Protein AF-A0A8J3ZK38-F1 (afdb_monomer_lite)

Organism: NCBI:txid65505

Secondary structure (DSSP, 8-state):
------HHHHHHHHHHHHHHHHHHHHHHHHHHHHH---GGGSTT-HHHHHHHHHHHHHHHHHHHHHHHHHHHHHHHHHHHHHHHHHHHHHHHHHT-

pLDDT: mean 81.32, std 13.16, range [33.31, 97.44]

Sequence (96 aa):
MSFEVSPQALRQGAAALTELAGEVRADLVRAYHVVAPPRAANREWAATMANDAAVGSVDATLAGLAAGCRRLADALVTAALEYEKTDENAGRRLTR

Structure (mmCIF, N/CA/C/O backbone):
data_AF-A0A8J3ZK38-F1
#
_entry.id   AF-A0A8J3ZK38-F1
#
loop_
_atom_site.group_PDB
_atom_site.id
_atom_site.type_symbol
_atom_site.label_atom_id
_atom_site.label_alt_id
_atom_site.label_comp_id
_atom_site.label_asym_id
_atom_site.label_entity_id
_atom_site.label_seq_id
_atom_site.pdbx_PDB_ins_code
_atom_site.Cartn_x
_atom_site.Cartn_y
_atom_site.Cartn_z
_atom_site.occupancy
_atom_site.B_iso_or_equiv
_atom_site.auth_seq_id
_atom_site.auth_comp_id
_atom_site.auth_asym_id
_atom_site.auth_atom_id
_atom_site.pdbx_PDB_model_num
ATOM 1 N N . MET A 1 1 ? -27.295 12.972 16.148 1.00 33.31 1 MET A N 1
ATOM 2 C CA . MET A 1 1 ? -27.106 11.802 15.268 1.00 33.31 1 MET A CA 1
ATOM 3 C C . MET A 1 1 ? -25.714 11.265 15.572 1.00 33.31 1 MET A C 1
ATOM 5 O O . MET A 1 1 ? -24.752 11.956 15.271 1.00 33.31 1 MET A O 1
ATOM 9 N N . SER A 1 2 ? -25.610 10.156 16.310 1.00 47.38 2 SER A N 1
ATOM 10 C CA . SER A 1 2 ? -24.328 9.518 16.645 1.00 47.38 2 SER A CA 1
ATOM 11 C C . SER A 1 2 ? -23.986 8.567 15.503 1.00 47.38 2 SER A C 1
ATOM 13 O O . SER A 1 2 ? -24.730 7.617 15.278 1.00 47.38 2 SER A O 1
ATOM 15 N N . PHE A 1 3 ? -2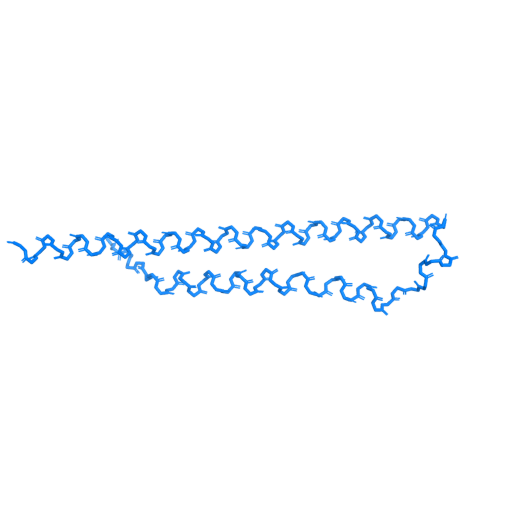2.941 8.855 14.729 1.00 53.03 3 PHE A N 1
ATOM 16 C CA . PHE A 1 3 ? -22.360 7.837 13.859 1.00 53.03 3 PHE A CA 1
ATOM 17 C C . PHE A 1 3 ? -21.622 6.865 14.778 1.00 53.03 3 PHE A C 1
ATOM 19 O O . PHE A 1 3 ? -20.566 7.209 15.303 1.00 53.03 3 PHE A O 1
ATOM 26 N N . GLU A 1 4 ? -22.190 5.684 15.012 1.00 63.91 4 GLU A N 1
ATOM 27 C CA . GLU A 1 4 ? -21.464 4.594 15.663 1.00 63.91 4 GLU A CA 1
ATOM 28 C C . GLU A 1 4 ? -20.345 4.151 14.718 1.00 63.91 4 GLU A C 1
ATOM 30 O O . GLU A 1 4 ? -20.553 3.419 13.749 1.00 63.91 4 GLU A O 1
ATOM 35 N N . VAL A 1 5 ? -19.147 4.684 14.942 1.00 70.31 5 VAL A N 1
ATOM 36 C CA . VAL A 1 5 ? -17.956 4.269 14.211 1.00 70.31 5 VAL A CA 1
ATOM 37 C C . VAL A 1 5 ? -17.549 2.908 14.748 1.00 70.31 5 VAL A C 1
ATOM 39 O O . VAL A 1 5 ? -17.151 2.790 15.899 1.00 70.31 5 VAL A O 1
ATOM 42 N N . SER A 1 6 ? -17.647 1.876 13.911 1.00 85.12 6 SER A N 1
ATOM 43 C CA . SER A 1 6 ? -17.219 0.522 14.263 1.00 85.12 6 SER A CA 1
ATOM 44 C C . SER A 1 6 ? -15.686 0.410 14.210 1.00 85.12 6 SER A C 1
ATOM 46 O O . SER A 1 6 ? -15.118 0.489 13.113 1.00 85.12 6 SER A O 1
ATOM 48 N N . PRO A 1 7 ? -14.986 0.155 15.338 1.00 86.94 7 PRO A N 1
ATOM 49 C CA . PRO A 1 7 ? -13.538 -0.082 15.332 1.00 86.94 7 PRO A CA 1
ATOM 50 C C . PRO A 1 7 ? -13.148 -1.288 14.469 1.00 86.94 7 PRO A C 1
ATOM 52 O O . PRO A 1 7 ? -12.087 -1.304 13.845 1.00 86.94 7 PRO A O 1
ATOM 55 N N . GLN A 1 8 ? -14.039 -2.280 14.359 1.00 89.69 8 GLN A N 1
ATOM 56 C CA . GLN A 1 8 ? -13.854 -3.431 13.477 1.00 89.69 8 GLN A CA 1
ATOM 57 C C . GLN A 1 8 ? -13.807 -3.016 12.002 1.00 89.69 8 GLN A C 1
ATOM 59 O O . GLN A 1 8 ? -12.924 -3.475 11.278 1.00 89.69 8 GLN A O 1
ATOM 64 N N . ALA A 1 9 ? -14.703 -2.127 11.562 1.00 89.81 9 ALA A N 1
ATOM 65 C CA . ALA A 1 9 ? -14.697 -1.618 10.191 1.00 89.81 9 ALA A CA 1
ATOM 66 C C . ALA A 1 9 ? -13.409 -0.832 9.881 1.00 89.81 9 ALA A C 1
ATOM 68 O O . ALA A 1 9 ? -12.835 -0.985 8.803 1.00 89.81 9 ALA A O 1
ATOM 69 N N . LEU A 1 10 ? -12.900 -0.053 10.845 1.00 91.75 10 LEU A N 1
ATOM 70 C CA . LEU A 1 10 ? -11.620 0.655 10.711 1.00 91.75 10 LEU A CA 1
ATOM 71 C C . LEU A 1 10 ? -10.440 -0.320 10.561 1.00 91.75 10 LEU A C 1
ATOM 73 O O . LEU A 1 10 ? -9.608 -0.148 9.670 1.00 91.75 10 LEU A O 1
ATOM 77 N N . ARG A 1 11 ? -10.391 -1.380 11.379 1.00 93.38 11 ARG A N 1
ATOM 78 C CA . ARG A 1 11 ? -9.357 -2.427 11.291 1.00 93.38 11 ARG A CA 1
ATOM 79 C C . ARG A 1 11 ? -9.426 -3.199 9.968 1.00 93.38 11 ARG A C 1
ATOM 81 O O . ARG A 1 11 ? -8.386 -3.486 9.382 1.00 93.38 11 ARG A O 1
ATOM 88 N N . GLN A 1 12 ? -10.628 -3.496 9.469 1.00 94.38 12 GLN A N 1
ATOM 89 C CA . GLN A 1 12 ? -10.817 -4.114 8.150 1.00 94.38 12 GLN A CA 1
ATOM 90 C C . GLN A 1 12 ? -10.316 -3.205 7.022 1.00 94.38 12 GLN A C 1
ATOM 92 O O . GLN A 1 12 ? -9.584 -3.663 6.147 1.00 94.38 12 GLN A O 1
ATOM 97 N N . GLY A 1 13 ? -10.637 -1.908 7.073 1.00 93.75 13 GLY A N 1
ATOM 98 C CA . GLY A 1 13 ? -10.120 -0.928 6.116 1.00 93.75 13 GLY A CA 1
ATOM 99 C C . GLY A 1 13 ? -8.590 -0.821 6.143 1.00 93.75 13 GLY A C 1
ATOM 100 O O . GLY A 1 13 ? -7.955 -0.771 5.091 1.00 93.75 13 GLY A O 1
ATOM 101 N N . ALA A 1 14 ? -7.980 -0.857 7.331 1.00 94.75 14 ALA A N 1
ATOM 102 C CA . ALA A 1 14 ? -6.526 -0.858 7.478 1.00 94.75 14 ALA A CA 1
ATOM 103 C C . ALA A 1 14 ? -5.865 -2.108 6.870 1.00 94.75 14 ALA A C 1
ATOM 105 O O . ALA A 1 14 ? -4.834 -2.003 6.200 1.00 94.75 14 ALA A O 1
ATOM 106 N N . ALA A 1 15 ? -6.469 -3.284 7.063 1.00 95.50 15 ALA A N 1
ATOM 107 C CA . ALA A 1 15 ? -5.998 -4.526 6.457 1.00 95.50 15 ALA A CA 1
ATOM 108 C C . ALA A 1 15 ? -6.057 -4.461 4.921 1.00 95.50 15 ALA A C 1
ATOM 110 O O . ALA A 1 15 ? -5.050 -4.726 4.267 1.00 95.50 15 ALA A O 1
ATOM 111 N N . ALA A 1 16 ? -7.180 -4.001 4.358 1.00 95.94 16 ALA A N 1
ATOM 112 C CA . ALA A 1 16 ? -7.348 -3.852 2.911 1.00 95.94 16 ALA A CA 1
ATOM 113 C C . ALA A 1 16 ? -6.328 -2.875 2.295 1.00 95.94 16 ALA A C 1
ATOM 115 O O . ALA A 1 16 ? -5.747 -3.147 1.247 1.00 95.94 16 ALA A O 1
ATOM 116 N N . LEU A 1 17 ? -6.043 -1.752 2.963 1.00 94.31 17 LEU A N 1
ATOM 117 C CA . LEU A 1 17 ? -5.011 -0.805 2.519 1.00 94.31 17 LEU A CA 1
ATOM 118 C C . LEU A 1 17 ? -3.597 -1.397 2.575 1.00 94.31 17 LEU A C 1
ATOM 120 O O . LEU A 1 17 ? -2.751 -1.065 1.742 1.00 94.31 17 LEU A O 1
ATOM 124 N N . THR A 1 18 ? -3.330 -2.262 3.552 1.00 93.50 18 THR A N 1
ATOM 125 C CA . THR A 1 18 ? -2.040 -2.948 3.682 1.00 93.50 18 THR A CA 1
ATOM 126 C C . THR A 1 18 ? -1.845 -3.971 2.564 1.00 93.50 18 THR A C 1
ATOM 128 O O . THR A 1 18 ? -0.761 -4.035 1.984 1.00 93.50 18 THR A O 1
ATOM 131 N N . GLU A 1 19 ? -2.894 -4.723 2.227 1.00 92.75 19 GLU A N 1
ATOM 132 C CA . GLU A 1 19 ? -2.911 -5.669 1.107 1.00 92.75 19 GLU A CA 1
ATOM 133 C C . GLU A 1 19 ? -2.705 -4.950 -0.232 1.00 92.75 19 GLU A C 1
ATOM 135 O O . GLU A 1 19 ? -1.757 -5.265 -0.956 1.00 92.75 19 GLU A O 1
ATOM 140 N N . LEU A 1 20 ? -3.470 -3.882 -0.487 1.00 91.12 20 LEU A N 1
ATOM 141 C CA . LEU A 1 20 ? -3.325 -3.042 -1.680 1.00 91.12 20 LEU A CA 1
ATOM 142 C C . LEU A 1 20 ? -1.897 -2.488 -1.829 1.00 91.12 20 LEU A C 1
ATOM 144 O O . LEU A 1 20 ? -1.334 -2.461 -2.924 1.00 91.12 20 LEU A O 1
ATOM 148 N N . ALA A 1 21 ? -1.267 -2.073 -0.725 1.00 89.69 21 ALA A N 1
ATOM 149 C CA . ALA A 1 21 ? 0.119 -1.606 -0.736 1.00 89.69 21 ALA A CA 1
ATOM 150 C C . ALA A 1 21 ? 1.125 -2.700 -1.143 1.00 89.69 21 ALA A C 1
ATOM 152 O O . ALA A 1 21 ? 2.213 -2.377 -1.632 1.00 89.69 21 ALA A O 1
ATOM 153 N N . GLY A 1 22 ? 0.799 -3.971 -0.895 1.00 86.56 22 GLY A N 1
ATOM 154 C CA . GLY A 1 22 ? 1.574 -5.131 -1.327 1.00 86.56 22 GLY A CA 1
ATOM 155 C C . GLY A 1 22 ? 1.404 -5.417 -2.819 1.00 86.56 22 GLY A C 1
ATOM 156 O O . GLY A 1 22 ? 2.403 -5.559 -3.527 1.00 86.56 22 GLY A O 1
ATOM 157 N N . GLU A 1 23 ? 0.161 -5.427 -3.301 1.00 87.25 23 GLU A N 1
ATOM 158 C CA . GLU A 1 23 ? -0.191 -5.696 -4.704 1.00 87.25 23 GLU A CA 1
ATOM 159 C C . GLU A 1 23 ? 0.436 -4.678 -5.664 1.00 87.25 23 GLU A C 1
ATOM 161 O O . GLU A 1 23 ? 1.147 -5.051 -6.600 1.00 87.25 23 GLU A O 1
ATOM 166 N N . VAL A 1 24 ? 0.293 -3.382 -5.359 1.00 82.88 24 VAL A N 1
ATOM 167 C CA . VAL A 1 24 ? 0.826 -2.262 -6.162 1.00 82.88 24 VAL A CA 1
ATOM 168 C C . VAL A 1 24 ? 2.329 -2.398 -6.438 1.00 82.88 24 VAL A C 1
ATOM 170 O O . VAL A 1 24 ? 2.817 -1.971 -7.484 1.00 82.88 24 VAL A O 1
ATOM 173 N N . ARG A 1 25 ? 3.087 -3.001 -5.515 1.00 73.25 25 ARG A N 1
ATOM 174 C CA . ARG A 1 25 ? 4.539 -3.177 -5.656 1.00 73.25 25 ARG A CA 1
ATOM 175 C C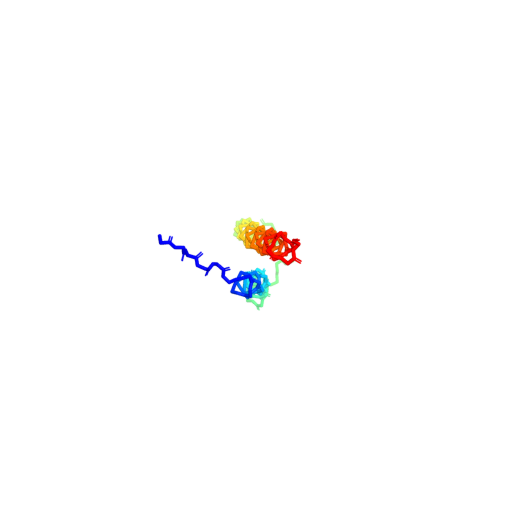 . ARG A 1 25 ? 4.915 -4.435 -6.445 1.00 73.25 25 ARG A C 1
ATOM 177 O O . ARG A 1 25 ? 5.983 -4.469 -7.054 1.00 73.25 25 ARG A O 1
ATOM 184 N N . ALA A 1 26 ? 4.079 -5.472 -6.415 1.00 69.88 26 ALA A N 1
ATOM 185 C CA . ALA A 1 26 ? 4.383 -6.770 -7.011 1.00 69.88 26 ALA A CA 1
ATOM 186 C C . ALA A 1 26 ? 4.214 -6.786 -8.539 1.00 69.88 26 ALA A C 1
ATOM 188 O O . ALA A 1 26 ? 4.995 -7.458 -9.219 1.00 69.88 26 ALA A O 1
ATOM 189 N N . ASP A 1 27 ? 3.242 -6.041 -9.068 1.00 71.50 27 ASP A N 1
ATOM 190 C CA . ASP A 1 27 ? 2.826 -6.168 -10.467 1.00 71.50 27 ASP A CA 1
ATOM 191 C C . ASP A 1 27 ? 3.778 -5.495 -11.458 1.00 71.50 27 ASP A C 1
ATOM 193 O O . ASP A 1 27 ? 4.139 -6.086 -12.477 1.00 71.50 27 ASP A O 1
ATOM 197 N N . LEU A 1 28 ? 4.255 -4.283 -11.169 1.00 64.69 28 LEU A N 1
ATOM 198 C CA . LEU A 1 28 ? 4.954 -3.503 -12.191 1.00 64.69 28 LEU A CA 1
ATOM 199 C C . LEU A 1 28 ? 6.421 -3.907 -12.380 1.00 64.69 28 LEU A C 1
ATOM 201 O O . LEU A 1 28 ? 6.887 -4.050 -13.511 1.00 64.69 28 LEU A O 1
ATOM 205 N N . VAL A 1 29 ? 7.141 -4.148 -11.281 1.00 66.38 29 VAL A N 1
ATOM 206 C CA . VAL A 1 29 ? 8.542 -4.600 -11.323 1.00 66.38 29 VAL A CA 1
ATOM 207 C C . VAL A 1 29 ? 8.631 -5.953 -12.033 1.00 66.38 29 VAL A C 1
ATOM 209 O O . VAL A 1 29 ? 9.491 -6.163 -12.888 1.00 66.38 29 VAL A O 1
ATOM 212 N N . ARG A 1 30 ? 7.699 -6.865 -11.734 1.00 68.44 30 ARG A N 1
ATOM 213 C CA . ARG A 1 30 ? 7.680 -8.208 -12.319 1.00 68.44 30 ARG A CA 1
ATOM 214 C C . ARG A 1 30 ? 7.304 -8.172 -13.801 1.00 68.44 30 ARG A C 1
ATOM 216 O O . ARG A 1 30 ? 8.021 -8.760 -14.604 1.00 68.44 30 ARG A O 1
ATOM 223 N N . ALA A 1 31 ? 6.248 -7.448 -14.176 1.00 68.75 31 ALA A N 1
ATOM 224 C CA . ALA A 1 31 ? 5.820 -7.337 -15.571 1.00 68.75 31 ALA A CA 1
ATOM 225 C C . ALA A 1 31 ? 6.903 -6.715 -16.466 1.00 68.75 31 ALA A C 1
ATOM 227 O O . ALA A 1 31 ? 7.167 -7.212 -17.560 1.00 68.75 31 ALA A O 1
ATOM 228 N N . TYR A 1 32 ? 7.581 -5.674 -15.978 1.00 67.56 32 TYR A N 1
ATOM 229 C CA . TYR A 1 32 ? 8.641 -5.018 -16.729 1.00 67.56 32 TYR A CA 1
ATOM 230 C C . TYR A 1 32 ? 9.840 -5.949 -16.982 1.00 67.56 32 TYR A C 1
ATOM 232 O O . TYR A 1 32 ? 10.311 -6.084 -18.113 1.00 67.56 32 TYR A O 1
ATOM 240 N N . HIS A 1 33 ? 10.326 -6.631 -15.941 1.00 68.06 33 HIS A N 1
ATOM 241 C CA . HIS A 1 33 ? 11.496 -7.503 -16.060 1.00 68.06 33 HIS A CA 1
ATOM 242 C C . HIS A 1 33 ? 11.243 -8.788 -16.861 1.00 68.06 33 HIS A C 1
ATOM 244 O O . HIS A 1 33 ? 12.200 -9.357 -17.378 1.00 68.06 33 HIS A O 1
ATOM 250 N N . VAL A 1 34 ? 9.988 -9.227 -17.001 1.00 69.94 34 VAL A N 1
ATOM 251 C CA . VAL A 1 34 ? 9.624 -10.409 -17.804 1.00 69.94 34 VAL A CA 1
ATOM 252 C C . VAL A 1 34 ? 9.754 -10.158 -19.310 1.00 69.94 34 VAL A C 1
ATOM 254 O O . VAL A 1 34 ? 10.110 -11.074 -20.046 1.00 69.94 34 VAL A O 1
ATOM 257 N N . VAL A 1 35 ? 9.477 -8.938 -19.781 1.00 66.69 35 VAL A N 1
ATOM 258 C CA . VAL A 1 35 ? 9.385 -8.627 -21.224 1.00 66.69 35 VAL A CA 1
ATOM 259 C C . VAL A 1 35 ? 10.613 -7.860 -21.736 1.00 66.69 35 VAL A C 1
ATOM 261 O O . VAL A 1 35 ? 10.846 -7.785 -22.943 1.00 66.69 35 VAL A O 1
ATOM 264 N N . ALA A 1 36 ? 11.424 -7.290 -20.840 1.00 64.38 36 ALA A N 1
ATOM 265 C CA . ALA A 1 36 ? 12.589 -6.504 -21.225 1.00 64.38 36 ALA A CA 1
ATOM 266 C C . ALA A 1 36 ? 13.671 -7.372 -21.914 1.00 64.38 36 ALA A C 1
ATOM 268 O O . ALA A 1 36 ? 14.124 -8.362 -21.332 1.00 64.38 36 ALA A O 1
ATOM 269 N N . PRO A 1 37 ? 14.154 -6.988 -23.115 1.00 64.50 37 PRO A N 1
ATOM 270 C CA . PRO A 1 37 ? 15.320 -7.612 -23.740 1.00 64.50 37 PRO A CA 1
ATOM 271 C C . PRO A 1 37 ? 16.558 -7.536 -22.828 1.00 64.50 37 PRO A C 1
ATOM 273 O O . PRO A 1 37 ? 16.595 -6.686 -21.935 1.00 64.50 37 PRO A O 1
ATOM 276 N N . PRO A 1 38 ? 17.613 -8.345 -23.056 1.00 65.81 38 PRO A N 1
ATOM 277 C CA . PRO A 1 38 ? 18.812 -8.352 -22.217 1.00 65.81 38 PRO A CA 1
ATOM 278 C C . PRO A 1 38 ? 19.473 -6.963 -22.153 1.00 65.81 38 PRO A C 1
ATOM 280 O O . PRO A 1 38 ? 20.240 -6.566 -23.031 1.00 65.81 38 PRO A O 1
ATOM 283 N N . ARG A 1 39 ? 19.182 -6.209 -21.086 1.00 63.56 39 ARG A N 1
ATOM 284 C CA . ARG A 1 39 ? 19.619 -4.809 -20.906 1.00 63.56 39 ARG A CA 1
ATOM 285 C C . ARG A 1 39 ? 21.138 -4.685 -20.788 1.00 63.56 39 ARG A C 1
ATOM 287 O O . ARG A 1 39 ? 21.713 -3.687 -21.210 1.00 63.56 39 ARG A O 1
ATOM 294 N N . ALA A 1 40 ? 21.792 -5.728 -20.276 1.00 65.12 40 ALA A N 1
ATOM 295 C CA . ALA A 1 40 ? 23.245 -5.794 -20.143 1.00 65.12 40 ALA A CA 1
ATOM 296 C C . ALA A 1 40 ? 23.980 -5.699 -21.493 1.00 65.12 40 ALA A C 1
ATOM 298 O O . ALA A 1 40 ? 25.100 -5.203 -21.528 1.00 65.12 40 ALA A O 1
ATOM 299 N N . ALA A 1 41 ? 23.349 -6.121 -22.594 1.00 69.69 41 ALA A N 1
ATOM 300 C CA . ALA A 1 41 ? 23.957 -6.080 -23.922 1.00 69.69 41 ALA A CA 1
ATOM 301 C C . ALA A 1 41 ? 23.868 -4.699 -24.602 1.00 69.69 41 ALA A C 1
ATOM 303 O O . ALA A 1 41 ? 24.606 -4.451 -25.546 1.00 69.69 41 ALA A O 1
ATOM 304 N N . ASN A 1 42 ? 22.988 -3.800 -24.135 1.00 73.12 42 ASN A N 1
ATOM 305 C CA . ASN A 1 42 ? 22.649 -2.545 -24.829 1.00 73.12 42 ASN A CA 1
ATOM 306 C C . ASN A 1 42 ? 22.595 -1.332 -23.884 1.00 73.12 42 ASN A C 1
ATOM 308 O O . ASN A 1 42 ? 21.807 -0.408 -24.094 1.00 73.12 42 ASN A O 1
ATOM 312 N N . ARG A 1 43 ? 23.393 -1.339 -22.810 1.00 66.81 43 ARG A N 1
ATOM 313 C CA . ARG A 1 43 ? 23.305 -0.355 -21.715 1.00 66.81 43 ARG A CA 1
ATOM 314 C C . ARG A 1 43 ? 23.528 1.094 -22.162 1.00 66.81 43 ARG A C 1
ATOM 316 O O . ARG A 1 43 ? 22.926 2.001 -21.603 1.00 66.81 43 ARG A O 1
ATOM 323 N N . GLU A 1 44 ? 24.371 1.299 -23.169 1.00 81.06 44 GLU A N 1
ATOM 324 C CA . GLU A 1 44 ? 24.754 2.630 -23.663 1.00 81.06 44 GLU A CA 1
ATOM 325 C C . GLU A 1 44 ? 23.768 3.206 -24.689 1.00 81.06 44 GLU A C 1
ATOM 327 O O . GLU A 1 44 ? 23.872 4.368 -25.079 1.00 81.06 44 GLU A O 1
ATOM 332 N N . TRP A 1 45 ? 22.791 2.416 -25.144 1.00 86.00 45 TRP A N 1
ATOM 333 C CA . TRP A 1 45 ? 21.814 2.903 -26.109 1.00 86.00 45 TRP A CA 1
ATOM 334 C C . TRP A 1 45 ? 20.892 3.928 -25.450 1.00 86.00 45 TRP A C 1
ATOM 336 O O . TRP A 1 45 ? 20.311 3.674 -24.394 1.00 86.00 45 TRP A O 1
ATOM 346 N N . ALA A 1 46 ? 20.685 5.065 -26.119 1.00 85.19 46 ALA A N 1
ATOM 347 C CA . ALA A 1 46 ? 19.802 6.127 -25.635 1.00 85.19 46 ALA A CA 1
ATOM 348 C C . ALA A 1 46 ? 18.386 5.616 -25.307 1.00 85.19 46 ALA A C 1
ATOM 350 O O . ALA A 1 46 ? 17.805 6.007 -24.297 1.00 85.19 46 ALA A O 1
ATOM 351 N N . ALA A 1 47 ? 17.859 4.686 -26.112 1.00 79.19 47 ALA A N 1
ATOM 352 C CA . ALA A 1 47 ? 16.568 4.046 -25.863 1.00 79.19 47 ALA A CA 1
ATOM 353 C C . ALA A 1 47 ? 16.559 3.197 -24.578 1.00 79.19 47 ALA A C 1
ATOM 355 O O . ALA A 1 47 ? 15.575 3.219 -23.841 1.00 79.19 47 ALA A O 1
ATOM 356 N N . THR A 1 48 ? 17.654 2.488 -24.275 1.00 81.50 48 THR A N 1
ATOM 357 C CA . THR A 1 48 ? 17.799 1.719 -23.030 1.00 81.50 48 THR A CA 1
ATOM 358 C C . THR A 1 48 ? 17.828 2.654 -21.826 1.00 81.50 48 THR A C 1
ATOM 360 O O . THR A 1 48 ? 17.055 2.459 -20.897 1.00 81.50 48 THR A O 1
ATOM 363 N N . MET A 1 49 ? 18.634 3.720 -21.867 1.00 81.06 49 MET A N 1
ATOM 364 C CA . MET A 1 49 ? 18.713 4.690 -20.767 1.00 81.06 49 MET A CA 1
ATOM 365 C C . MET A 1 49 ? 17.382 5.413 -20.512 1.00 81.06 49 MET A C 1
ATOM 367 O O . MET A 1 49 ? 16.988 5.586 -19.361 1.00 81.06 49 MET A O 1
ATOM 371 N N . ALA A 1 50 ? 16.664 5.810 -21.569 1.00 83.44 50 ALA A N 1
ATOM 372 C CA . ALA A 1 50 ? 15.346 6.436 -21.441 1.00 83.44 50 ALA A CA 1
ATOM 373 C C . ALA A 1 50 ? 14.322 5.483 -20.803 1.00 83.44 50 ALA A C 1
ATOM 375 O O . ALA A 1 50 ? 13.535 5.888 -19.949 1.00 83.44 50 ALA A O 1
ATOM 376 N N . ASN A 1 51 ? 14.366 4.204 -21.181 1.00 82.12 51 ASN A N 1
ATOM 377 C CA . ASN A 1 51 ? 13.530 3.164 -20.596 1.00 82.12 51 ASN A CA 1
ATOM 378 C C . ASN A 1 51 ? 13.894 2.906 -19.120 1.00 82.12 51 ASN A C 1
ATOM 380 O O . ASN A 1 51 ? 13.010 2.839 -18.274 1.00 82.12 51 ASN A O 1
ATOM 384 N N . ASP A 1 52 ? 15.182 2.836 -18.775 1.00 80.62 52 ASP A N 1
ATOM 385 C CA . ASP A 1 52 ? 15.654 2.711 -17.388 1.00 80.62 52 ASP A CA 1
ATOM 386 C C . ASP A 1 52 ? 15.164 3.873 -16.513 1.00 80.62 52 ASP A C 1
ATOM 388 O O . ASP A 1 52 ? 14.653 3.646 -15.415 1.00 80.62 52 ASP A O 1
ATOM 392 N N . ALA A 1 53 ? 15.252 5.106 -17.021 1.00 83.94 53 ALA A N 1
ATOM 393 C CA . ALA A 1 53 ? 14.745 6.288 -16.332 1.00 83.94 53 ALA A CA 1
ATOM 394 C C . ALA A 1 53 ? 13.221 6.237 -16.139 1.00 83.94 53 ALA A C 1
ATOM 396 O O . ALA A 1 53 ? 12.730 6.518 -15.045 1.00 83.94 53 ALA A O 1
ATOM 397 N N . ALA A 1 54 ? 12.470 5.833 -17.170 1.00 83.88 54 ALA A N 1
ATOM 398 C CA . ALA A 1 54 ? 11.021 5.679 -17.079 1.00 83.88 54 ALA A CA 1
ATOM 399 C C . ALA A 1 54 ? 10.631 4.620 -16.035 1.00 83.88 54 ALA A C 1
ATOM 401 O O . ALA A 1 54 ? 9.802 4.884 -15.170 1.00 83.88 54 ALA A O 1
ATOM 402 N N . VAL A 1 55 ? 11.277 3.453 -16.053 1.00 83.12 55 VAL A N 1
ATOM 403 C CA . VAL A 1 55 ? 11.033 2.365 -15.091 1.00 83.12 55 VAL A CA 1
ATOM 404 C C . VAL A 1 55 ? 11.358 2.795 -13.670 1.00 83.12 55 VAL A C 1
ATOM 406 O O . VAL A 1 55 ? 10.555 2.560 -12.772 1.00 83.12 55 VAL A O 1
ATOM 409 N N . GLY A 1 56 ? 12.495 3.466 -13.469 1.00 82.75 56 GLY A N 1
ATOM 410 C CA . GLY A 1 56 ? 12.865 4.018 -12.168 1.00 82.75 56 GLY A CA 1
ATOM 411 C C . GLY A 1 56 ? 11.845 5.040 -11.659 1.00 82.75 56 GLY A C 1
ATOM 412 O O . GLY A 1 56 ? 11.488 5.017 -10.483 1.00 82.75 56 GLY A O 1
ATOM 413 N N . SER A 1 57 ? 11.317 5.894 -12.543 1.00 87.06 57 SER A N 1
ATOM 414 C CA . SER A 1 57 ? 10.256 6.842 -12.187 1.00 87.06 57 SER A CA 1
ATOM 415 C C . SER A 1 57 ? 8.973 6.130 -11.767 1.00 87.06 57 SER A C 1
ATOM 417 O O . SER A 1 57 ? 8.374 6.510 -10.763 1.00 87.06 57 SER A O 1
ATOM 419 N N . VAL A 1 58 ? 8.542 5.107 -12.510 1.00 84.31 58 VAL A N 1
ATOM 420 C CA . VAL A 1 58 ? 7.315 4.376 -12.176 1.00 84.31 58 VAL A CA 1
ATOM 421 C C . VAL A 1 58 ? 7.485 3.601 -10.866 1.00 84.31 58 VAL A C 1
ATOM 423 O O . VAL A 1 58 ? 6.601 3.672 -10.015 1.00 84.31 58 VAL A O 1
ATOM 426 N N . ASP A 1 59 ? 8.625 2.937 -10.647 1.00 85.12 59 ASP A N 1
ATOM 427 C CA . ASP A 1 59 ? 8.924 2.250 -9.381 1.00 85.12 59 ASP A CA 1
ATOM 428 C C . ASP A 1 59 ? 8.871 3.217 -8.186 1.00 85.12 59 ASP A C 1
ATOM 430 O O . ASP A 1 59 ? 8.203 2.943 -7.186 1.00 85.12 59 ASP A O 1
ATOM 434 N N . ALA A 1 60 ? 9.468 4.407 -8.321 1.00 87.31 60 ALA A N 1
ATOM 435 C CA . ALA A 1 60 ? 9.408 5.443 -7.293 1.00 87.31 60 ALA A CA 1
ATOM 436 C C . ALA A 1 60 ? 7.967 5.916 -7.017 1.00 87.31 60 ALA A C 1
ATOM 438 O O . ALA A 1 60 ? 7.576 6.075 -5.856 1.00 87.31 60 ALA A O 1
ATOM 439 N N . THR A 1 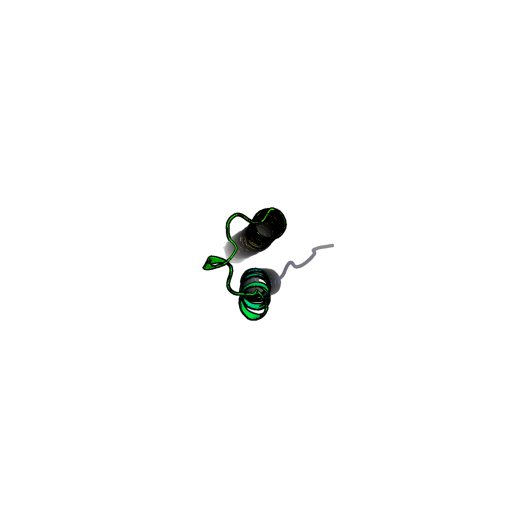61 ? 7.153 6.109 -8.061 1.00 90.00 61 THR A N 1
ATOM 440 C CA . THR A 1 61 ? 5.737 6.482 -7.915 1.00 90.00 61 THR A CA 1
ATOM 441 C C . THR A 1 61 ? 4.938 5.401 -7.185 1.00 90.00 61 THR A C 1
ATOM 443 O O . THR A 1 61 ? 4.202 5.713 -6.246 1.00 90.00 61 THR A O 1
ATOM 446 N N . LEU A 1 62 ? 5.105 4.131 -7.557 1.00 88.31 62 LEU A N 1
ATOM 447 C CA . LEU A 1 62 ? 4.411 3.011 -6.915 1.00 88.31 62 LEU A CA 1
ATOM 448 C C . LEU A 1 62 ? 4.849 2.822 -5.464 1.00 88.31 62 LEU A C 1
ATOM 450 O O . LEU A 1 62 ? 4.012 2.594 -4.589 1.00 88.31 62 LEU A O 1
ATOM 454 N N . ALA A 1 63 ? 6.143 2.979 -5.178 1.00 87.94 63 ALA A N 1
ATOM 455 C CA . ALA A 1 63 ? 6.655 2.969 -3.814 1.00 87.94 63 ALA A CA 1
ATOM 456 C C . ALA A 1 63 ? 6.014 4.084 -2.967 1.00 87.94 63 ALA A C 1
ATOM 458 O O . ALA A 1 63 ? 5.622 3.841 -1.820 1.00 87.94 63 ALA A O 1
ATOM 459 N N . GLY A 1 64 ? 5.848 5.280 -3.543 1.00 91.88 64 GLY A N 1
ATOM 460 C CA . GLY A 1 64 ? 5.142 6.402 -2.925 1.00 91.88 64 GLY A CA 1
ATOM 461 C C . GLY A 1 64 ? 3.669 6.099 -2.634 1.00 91.88 64 GLY A C 1
ATOM 462 O O . GLY A 1 64 ? 3.201 6.357 -1.521 1.00 91.88 64 GLY A O 1
ATOM 463 N N . LEU A 1 65 ? 2.955 5.497 -3.591 1.00 92.06 65 LEU A N 1
ATOM 464 C CA . LEU A 1 65 ? 1.555 5.090 -3.434 1.00 92.06 65 LEU A CA 1
ATOM 465 C C . LEU A 1 65 ? 1.390 4.024 -2.342 1.00 92.06 65 LEU A C 1
ATOM 467 O O . LEU A 1 65 ? 0.561 4.179 -1.445 1.00 92.06 65 LEU A O 1
ATOM 471 N N . ALA A 1 66 ? 2.228 2.986 -2.361 1.00 91.56 66 ALA A N 1
ATOM 472 C CA . ALA A 1 66 ? 2.231 1.937 -1.345 1.00 91.56 66 ALA A CA 1
ATOM 473 C C . ALA A 1 66 ? 2.534 2.501 0.055 1.00 91.56 66 ALA A C 1
ATOM 475 O O . ALA A 1 66 ? 1.925 2.095 1.046 1.00 91.56 66 ALA A O 1
ATOM 476 N N . ALA A 1 67 ? 3.452 3.468 0.158 1.00 93.19 67 ALA A N 1
ATOM 477 C CA . ALA A 1 67 ? 3.715 4.166 1.413 1.00 93.19 67 ALA A CA 1
ATOM 478 C C . ALA A 1 67 ? 2.514 5.011 1.873 1.00 93.19 67 ALA A C 1
ATOM 480 O O . ALA A 1 67 ? 2.234 5.064 3.069 1.00 93.19 67 ALA A O 1
ATOM 481 N N . GLY A 1 68 ? 1.788 5.643 0.946 1.00 96.19 68 GLY A N 1
ATOM 482 C CA . GLY A 1 68 ? 0.537 6.348 1.236 1.00 96.19 68 GLY A CA 1
ATOM 483 C C . GLY A 1 68 ? -0.541 5.428 1.808 1.00 96.19 68 GLY A C 1
ATOM 484 O O . GLY A 1 68 ? -1.120 5.748 2.843 1.00 96.19 68 GLY A O 1
ATOM 485 N N . CYS A 1 69 ? -0.742 4.261 1.192 1.00 95.81 69 CYS A N 1
ATOM 486 C CA . CYS A 1 69 ? -1.695 3.256 1.665 1.00 95.81 69 CYS A CA 1
ATOM 487 C C . CYS A 1 69 ? -1.360 2.779 3.087 1.00 95.81 69 CYS A C 1
ATOM 489 O O . CYS A 1 69 ? -2.240 2.748 3.942 1.00 95.81 69 CYS A O 1
ATOM 491 N N . ARG A 1 70 ? -0.077 2.508 3.377 1.00 94.44 70 ARG A N 1
ATOM 492 C CA . ARG A 1 70 ? 0.374 2.137 4.731 1.00 94.44 70 ARG A CA 1
ATOM 493 C C . ARG A 1 70 ? 0.104 3.231 5.766 1.00 94.44 70 ARG A C 1
ATOM 495 O O . ARG A 1 70 ? -0.460 2.939 6.810 1.00 94.44 70 ARG A O 1
ATOM 502 N N . ARG A 1 71 ? 0.409 4.497 5.455 1.00 97.44 71 ARG A N 1
ATOM 503 C CA . ARG A 1 71 ? 0.110 5.618 6.368 1.00 97.44 71 ARG A CA 1
ATOM 504 C C . ARG A 1 71 ? -1.383 5.745 6.675 1.00 97.44 71 ARG A C 1
ATOM 506 O O . ARG A 1 71 ? -1.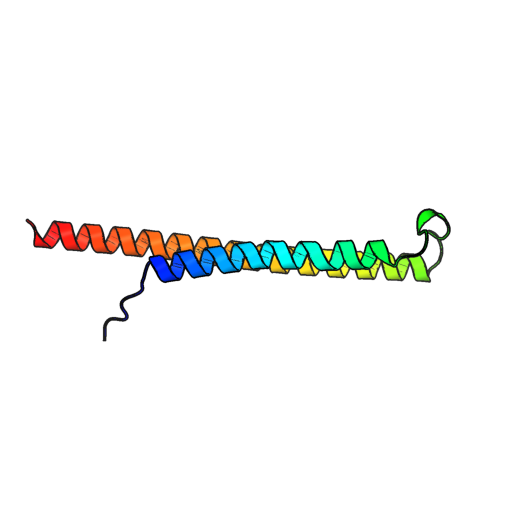749 6.053 7.805 1.00 97.44 71 ARG A O 1
ATOM 513 N N . LEU A 1 72 ? -2.242 5.529 5.679 1.00 95.94 72 LEU A N 1
ATOM 514 C CA . LEU A 1 72 ? -3.691 5.535 5.883 1.00 95.94 72 LEU A CA 1
ATOM 515 C C . LEU A 1 72 ? -4.139 4.348 6.745 1.00 95.94 72 LEU A C 1
ATOM 517 O O . LEU A 1 72 ? -4.962 4.534 7.638 1.00 95.94 72 LEU A O 1
ATOM 521 N N . ALA A 1 73 ? -3.571 3.158 6.531 1.00 96.12 73 ALA A N 1
ATOM 522 C CA . ALA A 1 73 ? -3.834 1.992 7.371 1.00 96.12 73 ALA A CA 1
ATOM 523 C C . ALA A 1 73 ? -3.466 2.257 8.841 1.00 96.12 73 ALA A C 1
ATOM 525 O O . ALA A 1 73 ? -4.287 2.025 9.729 1.00 96.12 73 ALA A O 1
ATOM 526 N N . ASP A 1 74 ? -2.287 2.830 9.095 1.00 97.00 74 ASP A N 1
ATOM 527 C CA . ASP A 1 74 ? -1.832 3.189 10.444 1.00 97.00 74 ASP A CA 1
ATOM 528 C C . ASP A 1 74 ? -2.769 4.213 11.111 1.00 97.00 74 ASP A C 1
ATOM 530 O O . ASP A 1 74 ? -3.092 4.103 12.299 1.00 97.00 74 ASP A O 1
ATOM 534 N N . ALA A 1 75 ? -3.263 5.191 10.343 1.00 96.75 75 ALA A N 1
ATOM 535 C CA . ALA A 1 75 ? -4.224 6.178 10.828 1.00 96.75 75 ALA A CA 1
ATOM 536 C C . ALA A 1 75 ? -5.574 5.543 11.207 1.00 96.75 75 ALA A C 1
ATOM 538 O O . ALA A 1 75 ? -6.143 5.895 12.241 1.00 96.75 75 ALA A O 1
ATOM 539 N N . LEU A 1 76 ? -6.067 4.578 10.422 1.00 95.12 76 LEU A N 1
ATOM 540 C CA . LEU A 1 76 ? -7.291 3.834 10.739 1.00 95.12 76 LEU A CA 1
ATOM 541 C C . LEU A 1 76 ? -7.132 2.974 11.998 1.00 95.12 76 LEU A C 1
ATOM 543 O O . LEU A 1 76 ? -8.036 2.947 12.832 1.00 95.12 76 LEU A O 1
ATOM 547 N N . VAL A 1 77 ? -5.983 2.313 12.173 1.00 95.69 77 VAL A N 1
ATOM 548 C CA . VAL A 1 77 ? -5.684 1.550 13.397 1.00 95.69 77 VAL A CA 1
ATOM 549 C C . VAL A 1 77 ? -5.637 2.476 14.609 1.00 95.69 77 VAL A C 1
ATOM 551 O O . VAL A 1 77 ? -6.245 2.176 15.633 1.00 95.69 77 VAL A O 1
ATOM 554 N N . THR A 1 78 ? -4.972 3.625 14.484 1.00 95.56 78 THR A N 1
ATOM 555 C CA . THR A 1 78 ? -4.900 4.626 15.559 1.00 95.56 78 THR A CA 1
ATOM 556 C C . THR A 1 78 ? -6.294 5.124 15.939 1.00 95.56 78 THR A C 1
ATOM 558 O O . THR A 1 78 ? -6.628 5.181 17.120 1.00 95.56 78 THR A O 1
ATOM 561 N N . ALA A 1 79 ? -7.138 5.422 14.948 1.00 91.69 79 ALA A N 1
ATOM 562 C CA . ALA A 1 79 ? -8.518 5.825 15.191 1.00 91.69 79 ALA A CA 1
ATOM 563 C C . ALA A 1 79 ? -9.323 4.723 15.901 1.00 91.69 79 ALA A C 1
ATOM 565 O O . ALA A 1 79 ? -10.041 5.021 16.852 1.00 91.69 79 ALA A O 1
ATOM 566 N N . ALA A 1 80 ? -9.176 3.457 15.494 1.00 92.06 80 ALA A N 1
ATOM 567 C CA . ALA A 1 80 ? -9.857 2.331 16.136 1.00 92.06 80 ALA A CA 1
ATOM 568 C C . ALA A 1 80 ? -9.485 2.204 17.622 1.00 92.06 80 ALA A C 1
ATOM 570 O O . ALA A 1 80 ? -10.368 2.042 18.462 1.00 92.06 80 ALA A O 1
ATOM 571 N N . LEU A 1 81 ? -8.196 2.346 17.946 1.00 93.06 81 LEU A N 1
ATOM 572 C CA . LEU A 1 81 ? -7.700 2.292 19.324 1.00 93.06 81 LEU A CA 1
ATOM 573 C C . LEU A 1 81 ? -8.246 3.437 20.189 1.00 93.06 81 LEU A C 1
ATOM 575 O O . LEU A 1 81 ? -8.610 3.220 21.344 1.00 93.06 81 LEU A O 1
ATOM 579 N N . GLU A 1 82 ? -8.326 4.654 19.645 1.00 91.69 82 GLU A N 1
ATOM 580 C CA . GLU A 1 82 ? -8.887 5.799 20.373 1.00 91.69 82 GLU A CA 1
ATOM 581 C C . GLU A 1 82 ? -10.399 5.656 20.614 1.00 91.69 82 GLU A C 1
ATOM 583 O O . GLU A 1 82 ? -10.883 6.009 21.695 1.00 91.69 82 GLU A O 1
ATOM 588 N N . TYR A 1 83 ? -11.142 5.080 19.661 1.00 87.75 83 TYR A N 1
ATOM 589 C CA . TYR A 1 83 ? -12.555 4.741 19.865 1.00 87.75 83 TYR A CA 1
ATOM 590 C C . TYR A 1 83 ? -12.734 3.712 20.986 1.00 87.75 83 TYR A C 1
ATOM 592 O O . TYR A 1 83 ? -13.470 3.973 21.936 1.00 87.75 83 TYR A O 1
ATOM 600 N N . GLU A 1 84 ? -12.007 2.593 20.940 1.00 87.88 84 GLU A N 1
ATOM 601 C CA . GLU A 1 84 ? -12.075 1.532 21.960 1.00 87.88 84 GLU A CA 1
ATOM 602 C C . GLU A 1 84 ? -11.754 2.071 23.367 1.00 87.88 84 GLU A C 1
ATOM 604 O O . GLU A 1 84 ? -12.473 1.808 24.334 1.00 87.88 84 GLU A O 1
ATOM 609 N N . LYS A 1 85 ? -10.724 2.916 23.484 1.00 89.19 85 LYS A N 1
ATOM 610 C CA . LYS A 1 85 ? -10.348 3.569 24.746 1.00 89.19 85 LYS A CA 1
ATOM 611 C C . LYS A 1 85 ? -11.423 4.530 25.259 1.00 89.19 85 LYS A C 1
ATOM 613 O O . LYS A 1 85 ? -11.612 4.660 26.472 1.00 89.19 85 LYS A O 1
ATOM 618 N N . THR A 1 86 ? -12.100 5.242 24.362 1.00 86.31 86 THR A N 1
ATOM 619 C CA . THR A 1 86 ? -13.178 6.170 24.730 1.00 86.31 86 THR A CA 1
ATOM 620 C C . THR A 1 86 ? -14.398 5.408 25.244 1.00 86.31 86 THR A C 1
ATOM 622 O O . THR A 1 86 ? -14.926 5.764 26.302 1.00 86.31 86 THR A O 1
ATOM 625 N N . ASP A 1 87 ? -14.773 4.316 24.576 1.00 82.88 87 ASP A N 1
ATOM 626 C CA . ASP A 1 87 ? -15.884 3.447 24.977 1.00 82.88 87 ASP A CA 1
ATOM 627 C C . ASP A 1 87 ? -15.625 2.767 26.326 1.00 82.88 87 ASP A C 1
ATOM 629 O O . ASP A 1 87 ? -16.488 2.789 27.209 1.00 82.88 87 ASP A O 1
ATOM 633 N N . GLU A 1 88 ? -14.414 2.246 26.556 1.00 79.75 88 GLU A N 1
ATOM 634 C CA . GLU A 1 88 ? -14.037 1.681 27.858 1.00 79.75 88 GLU A CA 1
ATOM 635 C C . GLU A 1 88 ? -14.186 2.696 28.999 1.00 79.75 88 GLU A C 1
ATOM 637 O O . GLU A 1 88 ? -14.679 2.371 30.084 1.00 79.75 88 GLU A O 1
ATOM 642 N N . ASN A 1 89 ? -13.755 3.939 28.776 1.00 78.00 89 ASN A N 1
ATOM 643 C CA . ASN A 1 89 ? -13.838 4.995 29.780 1.00 78.00 89 ASN A CA 1
ATOM 644 C C . ASN A 1 89 ? -15.285 5.432 30.042 1.00 78.00 89 ASN A C 1
ATOM 646 O O . ASN A 1 89 ? -15.634 5.717 31.192 1.00 78.00 89 ASN A O 1
ATOM 650 N N . ALA A 1 90 ? -16.126 5.471 29.006 1.00 76.88 90 ALA A N 1
ATOM 651 C CA . ALA A 1 90 ? -17.553 5.744 29.139 1.00 76.88 90 ALA A CA 1
ATOM 652 C C . ALA A 1 90 ? -18.263 4.630 29.927 1.00 76.88 90 ALA A C 1
ATOM 654 O O . ALA A 1 90 ? -18.993 4.924 30.875 1.00 76.88 90 ALA A O 1
ATOM 655 N N . GLY A 1 91 ? -17.968 3.362 29.621 1.00 71.56 91 GLY A N 1
ATOM 656 C CA . GLY A 1 91 ? -18.494 2.206 30.348 1.00 71.56 91 GLY A CA 1
ATOM 657 C C . GLY A 1 91 ? -18.134 2.231 31.836 1.00 71.56 91 GLY A C 1
ATOM 658 O O . GLY A 1 91 ? -19.019 2.126 32.683 1.00 71.56 91 GLY A O 1
ATOM 659 N N . ARG A 1 92 ? -16.859 2.484 32.177 1.00 72.88 92 ARG A N 1
ATOM 660 C CA . ARG A 1 92 ? -16.401 2.576 33.581 1.00 72.88 92 ARG A CA 1
ATOM 661 C C . ARG A 1 92 ? -17.089 3.688 34.379 1.00 72.88 92 ARG A C 1
ATOM 663 O O . ARG A 1 92 ? -17.245 3.538 35.589 1.00 72.88 92 ARG A O 1
ATOM 670 N N . ARG A 1 93 ? -17.467 4.801 33.736 1.00 63.50 93 ARG A N 1
ATOM 671 C CA . ARG A 1 93 ? -18.198 5.910 34.380 1.00 63.50 93 ARG A CA 1
ATOM 672 C C . ARG A 1 93 ? -19.653 5.563 34.696 1.00 63.50 93 ARG A C 1
ATOM 674 O O . ARG A 1 93 ? -20.171 6.099 35.662 1.00 63.50 93 ARG A O 1
ATOM 681 N N . LEU A 1 94 ? -20.297 4.711 33.899 1.00 58.88 94 LEU A N 1
ATOM 682 C CA . LEU A 1 94 ? -21.703 4.324 34.085 1.00 58.88 94 LEU A CA 1
ATOM 683 C C . LEU A 1 94 ? -21.888 3.218 35.135 1.00 58.88 94 LEU A C 1
ATOM 685 O O . LEU A 1 94 ? -22.961 3.093 35.712 1.00 58.88 94 LEU A O 1
ATOM 689 N N . THR A 1 95 ? -20.852 2.414 35.379 1.00 56.25 95 THR A N 1
ATOM 690 C CA . THR A 1 95 ? -20.855 1.317 36.364 1.00 56.25 95 THR A CA 1
ATOM 691 C C . THR A 1 95 ? -20.348 1.711 37.760 1.00 56.25 95 THR A C 1
ATOM 693 O O . THR A 1 95 ? -20.150 0.830 38.595 1.00 56.25 95 THR A O 1
ATOM 696 N N . ARG A 1 96 ? -20.077 2.997 38.012 1.00 53.09 96 ARG A N 1
ATOM 697 C CA . ARG A 1 96 ? -19.597 3.538 39.297 1.00 53.09 96 ARG A CA 1
ATOM 698 C C . ARG A 1 96 ? -20.651 4.432 39.925 1.00 53.09 96 ARG A C 1
ATOM 700 O O . ARG A 1 96 ? -20.751 4.385 41.168 1.00 53.09 96 ARG A O 1
#

Foldseek 3Di:
DDPPDALVVLLVLLVVLLVVLVVLQPPLVVVCVVPDDPCVVPVPDPVSVVVVVVSVVSNVVSNVSSVVSNVSSVVSNVVSVVSVVVVVVVVVVVVD

InterPro domains:
  IPR022536 ESX-1 secretion-associated protein EspC [PF10824] (4-94)
  IPR036689 ESAT-6-like superfamily [SSF140453] (2-94)

Radius of gyration: 22.39 Å; chains: 1; bounding box: 52×22×65 Å

=== Feature glossary ===
Reading guide. The protein is described through the following features:

Foldseek 3Di. A 3Di character summarizes, for each residue, the relative orientation of the Cα frame of its nearest spatial neighbor. Because it encodes fold topology rather than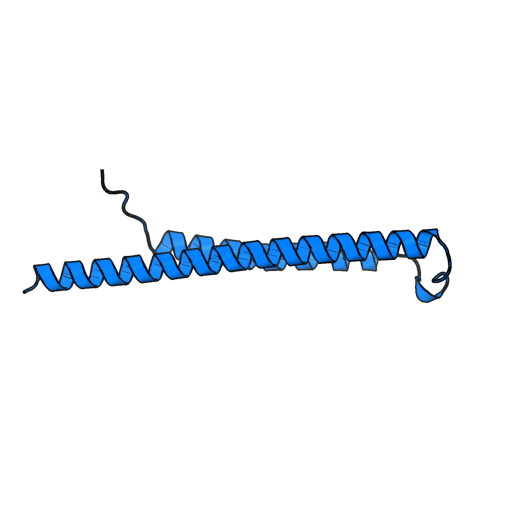 chemistry, 3Di alignments detect remote structural similarity that sequence alignment misses.

Contact-map, Ramachandran, and PAE plots. Plot images: a contact map (which residues are close in 3D, as an N×N binary image), a Ramachandran scatter (backbone torsion angles, revealing secondary-structure composition at a glance), and — for AlphaFold structures — a PAE heatmap (pairwise prediction confidence).

Radius of gyration, Cα contacts, bounding box. Radius of gyration (Rg) is the root-mean-square distance of Cα atoms from their centroid — a single number for overall size and compactness. A globular domain of N residues has Rg ≈ 2.2·N^0.38 Å; an extended or disordered chain has a much larger Rg. The Cα contact count is the number of residue pairs whose Cα atoms are within 8 Å and are more than four positions apart in sequence — a standard proxy for tertiary packing density. The bounding box is the smallest axis-aligned box enclosing all Cα atoms.

Secondary structure (8-state, DSSP). Eight-state secondary structure (DSSP): H is the canonical α-helix, G the tighter 3₁₀-helix, I the wider π-helix; E/B are β-structure, T and S are turns and bends, and '-' is everything else. DSSP derives these from the pattern of main-chain N–H···O=C hydrogen bonds, not from the sequence.

B-factor. B-factor (Debye–Waller factor) reflects atomic displacement in the crystal lattice. It is an experimental observable (units Å²), not a prediction; low values mean the atom is pinned down, high values mean it moves or is heterogeneous across the crystal.

pLDDT. pLDDT is the predicted lDDT-Cα score: AlphaFold's confidence that the local environment of each residue (all inter-atomic distances within 15 Å) is correctly placed. It is a per-residue number between 0 and 100, with higher meaning more reliable.

Nearest PDB structures. Nearest PDB neighbors are the top structural matches found by Foldseek when searching this structure against the entire Protein Data Bank. Each hit reports a TM-score (0 to 1; >0.5 almost always implies the same fold) and an E-value. These are *structural* homologs — they may share no detectable sequence similarity.

Solvent-accessible surface area. Accessible surface area quantifies burial. A residue with SASA near zero is packed into the hydrophobic core; one with SASA >100 Å² sits on the surface. Computed here via the Shrake–Rupley numerical algorithm with a 1.4 Å probe.

Rendered structure images. Structure images are PyMOL renders from six orthogonal camera directions. Cartoon representation draws helices as coils and strands as arrows; sticks shows the backbone as bonds; surface shows the solvent-excluded envelope. Rainbow coloring maps sequence position to hue (blue→red, N→C); chain coloring assigns a distinct color per polypeptide.

Backbone torsions (φ/ψ). φ (phi) and ψ (psi) are the two rotatable backbone dihedrals per residue: φ is the C(i-1)–N–Cα–C torsion, ψ is the N–Cα–C–N(i+1) torsion, both in degrees on (−180°, 180°]. α-helical residues cluster near (−60°, −45°); β-strand residues near (−120°, +130°). A Ramachandran plot is simply a scatter of (φ, ψ) for every residue.

Predicted aligned error. Predicted Aligned Error (PAE) is an AlphaFold confidence matrix: entry (i, j) is the expected error in the position of residue j, in ångströms, when the prediction is superimposed on the true structure at residue i. Low PAE within a block of residues means that block is internally rigid and well-predicted; high PAE between two blocks means their relative placement is uncertain even if each block individually is confident.

mmCIF coordinates. Structure coordinates are given as an mmCIF _atom_site loop: one row per atom with element, residue name, chain id, sequence number, and x/y/z position in Å. Only the four main-chain atoms per residue are included here; side chains are omitted to keep the record compact.

InterPro / GO / CATH / organism. Database cross-references. InterPro integrates a dozen domain/family signature databases into unified entries with residue-range hits. GO terms attach function/process/location labels with evidence codes. CATH codes position the fold in a four-level structural taxonomy. Organism is the NCBI-taxonomy species name.

Secondary structure (3-state, P-SEA). SS3 is a coarse helix/strand/coil call (letters a/b/c) made by the P-SEA algorithm from inter-Cα distances and dihedrals. It i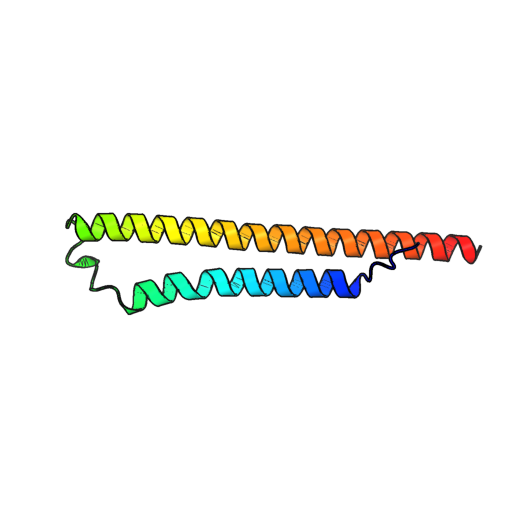s less detailed than DSSP but needs only Cα positions.

Sequence. Sequence gives the chain of amino acids in standard one-letter code (A=alanine, C=cysteine, …, Y=tyrosine), read N→C. It is the only feature that is directly encoded by the gene; all structural features are derived from the folded form of this sequence.